Protein AF-A0A2V9TAU7-F1 (afdb_monomer)

Secondary structure (DSSP, 8-state):
-GGGGGGSS--HHHHHHHHHHHHHHHHHHH-TTSHHHHHHHHHHHHHHHHHT-HHHHHHHHHHHH--

pLDDT: mean 80.32, std 13.64, range [48.94, 91.75]

Structure (mmCIF, N/CA/C/O backbone):
data_AF-A0A2V9TAU7-F1
#
_entry.id   AF-A0A2V9TAU7-F1
#
loop_
_atom_site.group_PDB
_atom_site.id
_atom_site.type_symbol
_atom_site.label_atom_id
_atom_site.label_alt_id
_atom_site.label_comp_id
_atom_site.label_asym_id
_atom_site.label_entity_id
_atom_site.label_seq_id
_atom_site.pdbx_PDB_ins_code
_atom_site.Cartn_x
_atom_site.Cartn_y
_atom_site.Cartn_z
_atom_site.occupancy
_atom_site.B_iso_or_equiv
_atom_site.auth_seq_id
_atom_site.auth_comp_id
_atom_site.auth_asym_id
_atom_site.auth_atom_id
_atom_site.pdbx_PDB_model_num
ATOM 1 N N . ALA A 1 1 ? -5.814 -16.816 -7.507 1.00 48.97 1 ALA A N 1
ATOM 2 C CA . ALA A 1 1 ? -5.617 -15.404 -7.129 1.00 48.97 1 ALA A CA 1
ATOM 3 C C . ALA A 1 1 ? -5.877 -15.261 -5.629 1.00 48.97 1 ALA A C 1
ATOM 5 O O . ALA A 1 1 ? -7.022 -15.166 -5.224 1.00 48.97 1 ALA A O 1
ATOM 6 N N . LEU A 1 2 ? -4.836 -15.352 -4.792 1.00 51.62 2 LEU A N 1
ATOM 7 C CA . LEU A 1 2 ? -4.968 -15.345 -3.320 1.00 51.62 2 LEU A CA 1
ATOM 8 C C . LEU A 1 2 ? -5.007 -13.929 -2.716 1.00 51.62 2 LEU A C 1
ATOM 10 O O . LEU A 1 2 ? -5.463 -13.748 -1.595 1.00 51.62 2 LEU A O 1
ATOM 14 N N . GLY A 1 3 ? -4.598 -12.910 -3.476 1.00 49.31 3 GLY A N 1
ATOM 15 C CA . GLY A 1 3 ? -4.548 -11.527 -2.996 1.00 49.31 3 GLY A CA 1
ATOM 16 C C . GLY A 1 3 ? -5.887 -10.779 -2.980 1.00 49.31 3 GLY A C 1
ATOM 17 O O . GLY A 1 3 ? -5.895 -9.613 -2.614 1.00 49.31 3 GLY A O 1
ATOM 18 N N . GLU A 1 4 ? -6.992 -11.383 -3.426 1.00 55.09 4 GLU A N 1
ATOM 19 C CA . GLU A 1 4 ? -8.334 -10.761 -3.411 1.00 55.09 4 GLU A CA 1
ATOM 20 C C . GLU A 1 4 ? -9.208 -11.243 -2.242 1.00 55.09 4 GLU A C 1
ATOM 22 O O . GLU A 1 4 ? -10.203 -10.605 -1.925 1.00 55.09 4 GLU A O 1
ATOM 27 N N . CYS A 1 5 ? -8.823 -12.318 -1.544 1.00 48.94 5 CYS A N 1
ATOM 28 C CA . CYS A 1 5 ? -9.648 -12.899 -0.479 1.00 48.94 5 CYS A CA 1
ATOM 29 C C . CYS A 1 5 ? -9.402 -12.280 0.916 1.00 48.94 5 CYS A C 1
ATOM 31 O O . CYS A 1 5 ? -10.158 -12.536 1.847 1.00 48.94 5 CYS A O 1
ATOM 33 N N . LEU A 1 6 ? -8.374 -11.436 1.074 1.00 52.22 6 LEU A N 1
ATOM 34 C CA . LEU A 1 6 ? -7.985 -10.842 2.365 1.00 52.22 6 LEU A CA 1
ATOM 35 C C . LEU A 1 6 ? -8.767 -9.573 2.750 1.00 52.22 6 LEU A C 1
ATOM 37 O O . LEU A 1 6 ? -8.641 -9.098 3.877 1.00 52.22 6 LEU A O 1
ATOM 41 N N . THR A 1 7 ? -9.604 -9.026 1.867 1.00 51.19 7 THR A N 1
ATOM 42 C CA . THR A 1 7 ? -10.416 -7.836 2.181 1.00 51.19 7 THR A CA 1
ATOM 43 C C . THR A 1 7 ? -11.683 -8.149 2.981 1.00 51.19 7 THR A C 1
ATOM 45 O O . THR A 1 7 ? -12.277 -7.228 3.533 1.00 51.19 7 THR A O 1
ATOM 48 N N . ILE A 1 8 ? -12.090 -9.420 3.097 1.00 53.59 8 ILE A N 1
ATOM 49 C CA . ILE A 1 8 ? -13.334 -9.806 3.792 1.00 53.59 8 ILE A CA 1
ATOM 50 C C . ILE A 1 8 ? -13.109 -10.044 5.301 1.00 53.59 8 ILE A C 1
ATOM 52 O O . ILE A 1 8 ? -14.025 -9.836 6.091 1.00 53.59 8 ILE A O 1
ATOM 56 N N . GLU A 1 9 ? -11.889 -10.370 5.746 1.00 56.47 9 GLU A N 1
ATOM 57 C CA . GLU A 1 9 ? -11.623 -10.697 7.164 1.00 56.47 9 GLU A CA 1
ATOM 58 C C . GLU A 1 9 ? -11.152 -9.517 8.040 1.00 56.47 9 GLU A C 1
ATOM 60 O O . GLU A 1 9 ? -10.851 -9.722 9.212 1.00 56.47 9 GLU A O 1
ATOM 65 N N . LYS A 1 10 ? -11.045 -8.279 7.525 1.00 60.59 10 LYS A N 1
ATOM 66 C CA . LYS A 1 10 ? -10.429 -7.132 8.248 1.00 60.59 10 LYS A CA 1
ATOM 67 C C . LYS A 1 10 ? -9.007 -7.398 8.786 1.00 60.59 10 LYS A C 1
ATOM 69 O O . LYS A 1 10 ? -8.495 -6.610 9.580 1.00 60.59 10 LYS A O 1
ATOM 74 N N . ARG A 1 11 ? -8.329 -8.452 8.321 1.00 71.50 11 ARG A N 1
ATOM 75 C CA . ARG A 1 11 ? -6.939 -8.801 8.674 1.00 71.50 11 ARG A CA 1
ATOM 76 C C . ARG A 1 11 ? -5.943 -7.979 7.865 1.00 71.50 11 ARG A C 1
ATOM 78 O O . ARG A 1 11 ? -5.000 -8.495 7.267 1.00 71.50 11 ARG A O 1
ATOM 85 N N . TYR A 1 12 ? -6.171 -6.674 7.811 1.00 78.75 12 TYR A N 1
ATOM 86 C CA . TYR A 1 12 ? -5.340 -5.754 7.044 1.00 78.75 12 TYR A CA 1
ATOM 87 C C . TYR A 1 12 ? -3.889 -5.746 7.540 1.00 78.75 12 TYR A C 1
ATOM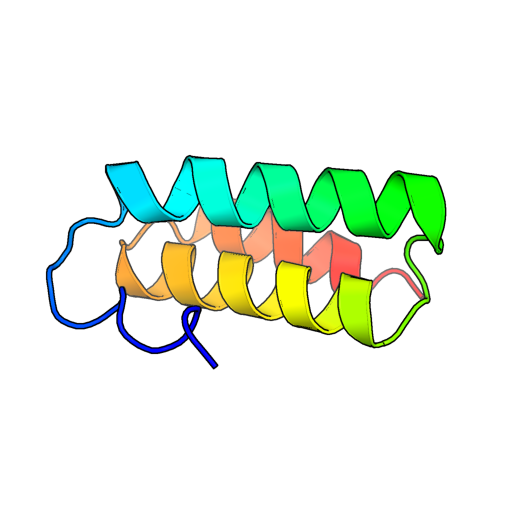 89 O O . TYR A 1 12 ? -2.958 -5.640 6.753 1.00 78.75 12 TYR A O 1
ATOM 97 N N . ASN A 1 13 ? -3.714 -5.952 8.841 1.00 79.88 13 ASN A N 1
ATOM 98 C CA . ASN A 1 13 ? -2.454 -6.149 9.548 1.00 79.88 13 ASN A CA 1
ATOM 99 C C . ASN A 1 13 ? -1.663 -7.383 9.095 1.00 79.88 13 ASN A C 1
ATOM 101 O O . ASN A 1 13 ? -0.441 -7.367 9.177 1.00 79.88 13 ASN A O 1
ATOM 105 N N . GLU A 1 14 ? -2.323 -8.422 8.591 1.00 80.94 14 GLU A N 1
ATOM 106 C CA . GLU A 1 14 ? -1.644 -9.611 8.061 1.00 80.94 14 GLU A CA 1
ATOM 107 C C . GLU A 1 14 ? -1.483 -9.537 6.540 1.00 80.94 14 GLU A C 1
ATOM 109 O O . GLU A 1 14 ? -0.495 -10.014 5.990 1.00 80.94 14 GLU A O 1
ATOM 114 N N . ALA A 1 15 ? -2.411 -8.869 5.854 1.00 84.19 15 ALA A N 1
ATOM 115 C CA . ALA A 1 15 ? -2.332 -8.631 4.417 1.00 84.19 15 ALA A CA 1
ATOM 116 C C . ALA A 1 15 ? -1.258 -7.597 4.028 1.00 84.19 15 ALA A C 1
ATOM 118 O O . ALA A 1 15 ? -0.638 -7.730 2.974 1.00 84.19 15 ALA A O 1
ATOM 119 N N . GLU A 1 16 ? -1.034 -6.572 4.856 1.00 85.88 16 GLU A N 1
ATOM 120 C CA . GLU A 1 16 ? -0.051 -5.504 4.625 1.00 85.88 16 GLU A CA 1
ATOM 121 C C . GLU A 1 16 ? 1.373 -6.032 4.397 1.00 85.88 16 GLU A C 1
ATOM 123 O O . GLU A 1 16 ? 1.927 -5.737 3.335 1.00 85.88 16 GLU A O 1
ATOM 128 N N . PRO A 1 17 ? 1.972 -6.833 5.302 1.00 89.19 17 PRO A N 1
ATOM 129 C CA . PRO A 1 17 ? 3.323 -7.347 5.089 1.00 89.19 17 PRO A CA 1
ATOM 130 C C . PRO A 1 17 ? 3.419 -8.244 3.848 1.00 89.19 17 PRO A C 1
ATOM 132 O O . PRO A 1 17 ? 4.377 -8.116 3.092 1.00 89.19 17 PRO A O 1
ATOM 135 N N . LEU A 1 18 ? 2.406 -9.075 3.574 1.00 89.25 18 LEU A N 1
ATOM 136 C CA . LEU A 1 18 ? 2.383 -9.958 2.398 1.00 89.25 18 LEU A CA 1
ATOM 137 C C . LEU A 1 18 ? 2.348 -9.170 1.079 1.00 89.25 18 LEU A C 1
ATOM 139 O O . LEU A 1 18 ? 3.042 -9.504 0.116 1.00 89.25 18 LEU A O 1
ATOM 143 N N . LEU A 1 19 ? 1.533 -8.113 1.018 1.00 88.06 19 LEU A N 1
ATOM 144 C CA . LEU A 1 19 ? 1.437 -7.262 -0.166 1.00 88.06 19 LEU A CA 1
ATOM 145 C C . LEU A 1 19 ? 2.678 -6.376 -0.340 1.00 88.06 19 LEU A C 1
ATOM 147 O O . LEU A 1 19 ? 3.106 -6.166 -1.475 1.00 88.06 19 LEU A O 1
ATOM 151 N N . LEU A 1 20 ? 3.278 -5.898 0.755 1.00 90.25 20 LEU A N 1
ATOM 152 C CA . LEU A 1 20 ? 4.533 -5.141 0.724 1.00 90.25 20 LEU A CA 1
ATOM 153 C C . LEU A 1 20 ? 5.701 -5.996 0.236 1.00 90.25 20 LEU A C 1
ATOM 155 O O . LEU A 1 20 ? 6.424 -5.573 -0.663 1.00 90.25 20 LEU A O 1
ATOM 159 N N . GLU A 1 21 ? 5.859 -7.206 0.772 1.00 91.12 21 GLU A N 1
ATOM 160 C CA . GLU A 1 21 ? 6.908 -8.136 0.349 1.00 91.12 21 GLU A CA 1
ATOM 161 C C . GLU A 1 21 ? 6.769 -8.492 -1.135 1.00 91.12 21 GLU A C 1
ATOM 163 O O . GLU A 1 21 ? 7.750 -8.472 -1.885 1.00 91.12 21 GLU A O 1
ATOM 168 N N . SER A 1 22 ? 5.537 -8.753 -1.587 1.00 89.19 22 SER A N 1
ATOM 169 C CA . SER A 1 22 ? 5.258 -9.023 -2.996 1.00 89.19 22 SER A CA 1
ATOM 170 C C . SER A 1 22 ? 5.599 -7.822 -3.880 1.00 89.19 22 SER A C 1
ATOM 172 O O . SER A 1 22 ? 6.247 -7.990 -4.913 1.00 89.19 22 SER A O 1
ATOM 174 N N . TYR A 1 23 ? 5.218 -6.608 -3.472 1.00 90.12 23 TYR A N 1
ATOM 175 C CA . TYR A 1 23 ? 5.531 -5.389 -4.212 1.00 90.12 23 TYR A CA 1
ATOM 176 C C . TYR A 1 23 ? 7.041 -5.140 -4.311 1.00 90.12 23 TYR A C 1
ATOM 178 O O . TYR A 1 23 ? 7.537 -4.923 -5.414 1.00 90.12 23 TYR A O 1
ATOM 186 N N . GLU A 1 24 ? 7.781 -5.221 -3.203 1.00 90.38 24 G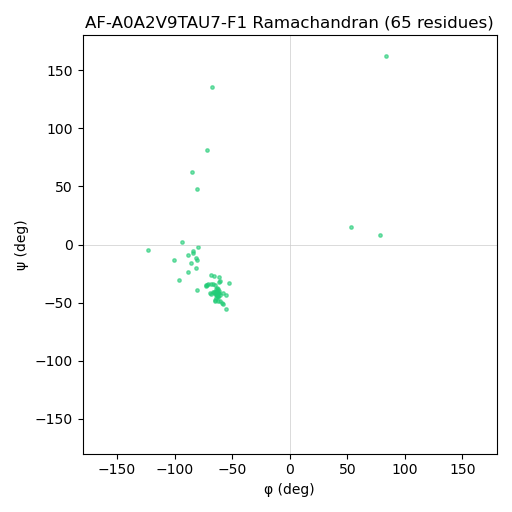LU A N 1
ATOM 187 C CA . GLU A 1 24 ? 9.234 -5.001 -3.204 1.00 90.38 24 GLU A CA 1
ATOM 188 C C . GLU A 1 24 ? 9.973 -6.081 -4.002 1.00 90.38 24 GLU A C 1
ATOM 190 O O . GLU A 1 24 ? 10.852 -5.763 -4.805 1.00 90.38 24 GLU A O 1
ATOM 195 N N . SER A 1 25 ? 9.561 -7.347 -3.884 1.00 91.75 25 SER A N 1
ATOM 196 C CA . SER A 1 25 ? 10.129 -8.442 -4.680 1.00 91.75 25 SER A CA 1
ATOM 197 C C . SER A 1 25 ? 9.895 -8.235 -6.178 1.00 91.75 25 SER A C 1
ATOM 199 O O . SER A 1 25 ? 10.815 -8.383 -6.984 1.00 91.75 25 SER A O 1
ATOM 201 N N . LEU A 1 26 ? 8.677 -7.846 -6.575 1.00 89.75 26 LEU A N 1
ATOM 202 C CA . LEU A 1 26 ? 8.342 -7.564 -7.973 1.00 89.75 26 LEU A CA 1
ATOM 203 C C . LEU A 1 26 ? 9.077 -6.325 -8.492 1.00 89.75 26 LEU A C 1
ATOM 205 O O . LEU A 1 26 ? 9.602 -6.344 -9.603 1.00 89.75 26 LEU A O 1
ATOM 209 N N . LYS A 1 27 ? 9.183 -5.273 -7.680 1.00 88.12 27 LYS A N 1
ATOM 210 C CA . LYS A 1 27 ? 9.912 -4.050 -8.018 1.00 88.12 27 LYS A CA 1
ATOM 211 C C . LYS A 1 27 ? 11.408 -4.308 -8.191 1.00 88.12 27 LYS A C 1
ATOM 213 O O . LYS A 1 27 ? 11.985 -3.802 -9.149 1.00 88.12 27 LYS A O 1
ATOM 218 N N . SER A 1 28 ? 12.019 -5.102 -7.313 1.00 90.50 28 SER A N 1
ATOM 219 C CA . SER A 1 28 ? 13.438 -5.464 -7.393 1.00 90.50 28 SER A CA 1
ATOM 220 C C . SER A 1 28 ? 13.730 -6.390 -8.578 1.00 90.50 28 SER A C 1
ATOM 222 O O . SER A 1 28 ? 14.701 -6.180 -9.299 1.00 90.50 28 SER A O 1
ATOM 224 N N . SER A 1 29 ? 12.864 -7.377 -8.829 1.00 90.62 29 SER A N 1
ATOM 225 C CA . SER A 1 29 ? 13.076 -8.375 -9.885 1.00 90.62 29 SER A CA 1
ATOM 226 C C . SER A 1 29 ? 12.698 -7.883 -11.286 1.00 90.62 29 SER A C 1
ATOM 228 O O . SER A 1 29 ? 13.370 -8.223 -12.256 1.00 90.62 29 SER A O 1
ATOM 230 N N . GLN A 1 30 ? 11.607 -7.127 -11.413 1.00 87.81 30 GLN A N 1
ATOM 231 C CA . GLN A 1 30 ? 10.982 -6.799 -12.701 1.00 87.81 30 GLN A CA 1
ATOM 232 C C . GLN A 1 30 ? 10.864 -5.289 -12.956 1.00 87.81 30 GLN A C 1
ATOM 234 O O . GLN A 1 30 ? 10.447 -4.882 -14.041 1.00 87.81 30 GLN A O 1
ATOM 239 N N . GLY A 1 31 ? 11.233 -4.454 -11.983 1.00 86.00 31 GLY A N 1
ATOM 240 C CA . GLY A 1 31 ? 11.137 -3.001 -12.068 1.00 86.00 31 GLY A CA 1
ATOM 241 C C . GLY A 1 31 ? 9.752 -2.453 -11.710 1.00 86.00 31 GLY A C 1
ATOM 242 O O . GLY A 1 31 ? 8.737 -3.154 -11.718 1.00 86.00 31 GLY A O 1
ATOM 243 N N . ALA A 1 32 ? 9.708 -1.152 -11.410 1.00 83.25 32 ALA A N 1
ATOM 244 C CA . ALA A 1 32 ? 8.484 -0.440 -11.026 1.00 83.25 32 ALA A CA 1
ATOM 245 C C . ALA A 1 32 ? 7.437 -0.363 -12.156 1.00 83.25 32 ALA A C 1
ATOM 247 O O . ALA A 1 32 ? 6.238 -0.325 -11.890 1.00 83.25 32 ALA A O 1
ATOM 248 N N . ASN A 1 33 ? 7.885 -0.397 -13.414 1.00 82.94 33 ASN A N 1
ATOM 249 C CA . ASN A 1 33 ? 7.025 -0.268 -14.594 1.00 82.94 33 ASN A CA 1
ATOM 250 C C . ASN A 1 33 ? 6.377 -1.585 -15.035 1.00 82.94 33 ASN A C 1
ATOM 252 O O . ASN A 1 33 ? 5.563 -1.590 -15.958 1.00 82.94 33 ASN A O 1
ATOM 256 N N . ASN A 1 34 ? 6.726 -2.712 -14.408 1.00 86.12 34 ASN A N 1
ATOM 257 C CA . ASN A 1 34 ? 6.123 -3.984 -14.768 1.00 86.12 34 ASN A CA 1
ATOM 258 C C . ASN A 1 34 ? 4.630 -3.998 -14.377 1.00 86.12 3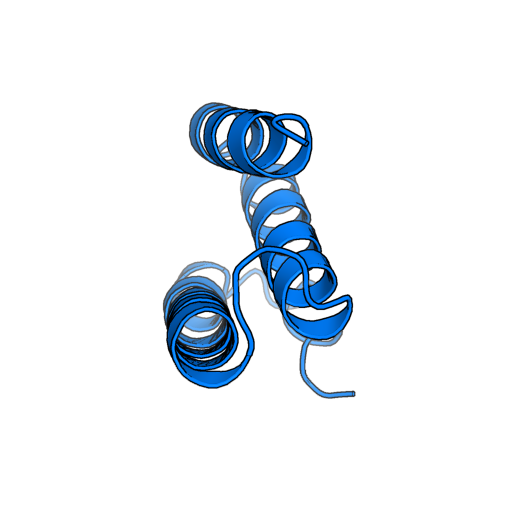4 ASN A C 1
ATOM 260 O O . ASN A 1 34 ? 4.298 -3.632 -13.244 1.00 86.12 34 ASN A O 1
ATOM 264 N N . PRO A 1 35 ? 3.726 -4.484 -15.250 1.00 87.19 35 PRO A N 1
ATOM 265 C CA . PRO A 1 35 ? 2.302 -4.598 -14.937 1.00 87.19 35 PRO A CA 1
ATOM 266 C C . PRO A 1 35 ? 2.012 -5.360 -13.635 1.00 87.19 35 PRO A C 1
ATOM 268 O O . PRO A 1 35 ? 1.076 -5.021 -12.915 1.00 87.19 35 PRO A O 1
ATOM 271 N N . ARG A 1 36 ? 2.831 -6.364 -13.291 1.00 87.25 36 ARG A N 1
ATOM 272 C CA . ARG A 1 36 ? 2.705 -7.118 -12.034 1.00 87.25 36 ARG A CA 1
ATOM 273 C C . ARG A 1 36 ? 3.044 -6.258 -10.821 1.00 87.25 36 ARG A C 1
ATOM 275 O O . ARG A 1 36 ? 2.318 -6.309 -9.831 1.00 87.25 36 ARG A O 1
ATOM 282 N N . THR A 1 37 ? 4.098 -5.450 -10.910 1.00 89.75 37 THR A N 1
ATOM 283 C CA . THR A 1 37 ? 4.489 -4.507 -9.855 1.00 89.75 37 THR A CA 1
ATOM 284 C C . THR A 1 37 ? 3.406 -3.450 -9.642 1.00 89.75 37 THR A C 1
ATOM 286 O O . THR A 1 37 ? 3.016 -3.189 -8.505 1.00 89.75 37 THR A O 1
ATOM 289 N N . GLN A 1 38 ? 2.842 -2.905 -10.726 1.00 88.88 38 GLN A N 1
ATOM 290 C CA . GLN A 1 38 ? 1.731 -1.950 -10.642 1.00 88.88 38 GLN A CA 1
ATOM 291 C C . GLN A 1 38 ? 0.466 -2.574 -10.045 1.00 88.88 38 GLN A C 1
ATOM 293 O O . GLN A 1 38 ? -0.202 -1.943 -9.229 1.00 88.88 38 GLN A O 1
ATOM 298 N N . LEU A 1 39 ? 0.161 -3.832 -10.378 1.00 89.19 39 LEU A N 1
ATOM 299 C CA . LEU A 1 39 ? -0.976 -4.543 -9.795 1.00 89.19 39 LEU A CA 1
ATOM 300 C C . LEU A 1 39 ? -0.796 -4.778 -8.286 1.00 89.19 39 LEU A C 1
ATOM 302 O O . LEU A 1 39 ? -1.751 -4.620 -7.528 1.00 89.19 39 LEU A O 1
ATOM 306 N N . ALA A 1 40 ? 0.412 -5.131 -7.834 1.00 88.56 40 ALA A N 1
ATOM 307 C CA . ALA A 1 40 ? 0.718 -5.266 -6.407 1.00 88.56 40 ALA A CA 1
ATOM 308 C C . ALA A 1 40 ? 0.582 -3.924 -5.666 1.00 88.56 40 ALA A C 1
ATOM 310 O O . ALA A 1 40 ? -0.028 -3.862 -4.598 1.00 88.56 40 ALA A O 1
ATOM 311 N N . LEU A 1 41 ? 1.055 -2.835 -6.278 1.00 89.19 41 LEU A N 1
ATOM 312 C CA . LEU A 1 41 ? 0.889 -1.479 -5.758 1.00 89.19 41 LEU A CA 1
ATOM 313 C C . LEU A 1 41 ? -0.591 -1.070 -5.666 1.00 89.19 41 LEU A C 1
ATOM 315 O O . LEU A 1 41 ? -1.020 -0.510 -4.660 1.00 89.19 41 LEU A O 1
ATOM 319 N N . GLN A 1 42 ? -1.397 -1.398 -6.678 1.00 89.81 42 GLN A N 1
ATOM 320 C CA . GLN A 1 42 ? -2.837 -1.135 -6.673 1.00 89.81 42 GLN A CA 1
ATOM 321 C C . GLN A 1 42 ? -3.555 -1.903 -5.555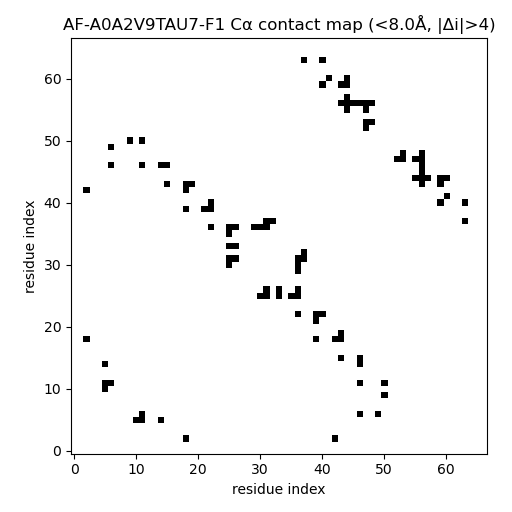 1.00 89.81 42 GLN A C 1
ATOM 323 O O . GLN A 1 42 ? -4.401 -1.335 -4.868 1.00 89.81 42 GLN A O 1
ATOM 328 N N . ARG A 1 43 ? -3.165 -3.161 -5.311 1.00 88.88 43 ARG A N 1
ATOM 329 C CA . ARG A 1 43 ? -3.680 -3.963 -4.189 1.00 88.88 43 ARG A CA 1
ATOM 330 C C . ARG A 1 43 ? -3.349 -3.329 -2.833 1.00 88.88 43 ARG A C 1
ATOM 332 O O . ARG A 1 43 ? -4.219 -3.311 -1.967 1.00 88.88 43 ARG A O 1
ATOM 339 N N . LEU A 1 44 ? -2.149 -2.763 -2.658 1.00 89.81 44 LEU A N 1
ATOM 340 C CA . LEU A 1 44 ? -1.785 -2.006 -1.449 1.00 89.81 44 LEU A CA 1
ATOM 341 C C . LEU A 1 44 ? -2.648 -0.752 -1.271 1.00 89.81 44 LEU A C 1
ATOM 343 O O . LEU A 1 44 ? -3.136 -0.498 -0.173 1.00 89.81 44 LEU A O 1
ATOM 347 N N . ILE A 1 45 ? -2.872 0.015 -2.341 1.00 90.25 45 ILE A N 1
ATOM 348 C CA . ILE A 1 45 ? -3.725 1.213 -2.301 1.00 90.25 45 ILE A CA 1
ATOM 349 C C . ILE A 1 45 ? -5.136 0.838 -1.833 1.00 90.25 45 ILE A C 1
ATOM 351 O O . ILE A 1 45 ? -5.626 1.418 -0.867 1.00 90.25 45 ILE A O 1
ATOM 355 N N . THR A 1 46 ? -5.751 -0.173 -2.452 1.00 89.00 46 THR A N 1
ATOM 356 C CA . THR A 1 46 ? -7.091 -0.645 -2.078 1.00 89.00 46 THR A CA 1
ATOM 357 C C . THR A 1 46 ? -7.135 -1.199 -0.653 1.00 89.00 46 THR A C 1
ATOM 359 O O . THR A 1 46 ? -8.105 -0.961 0.065 1.00 89.00 46 THR A O 1
ATOM 362 N N . LEU A 1 47 ? -6.082 -1.891 -0.199 1.00 88.56 47 LEU A N 1
ATOM 363 C CA . LEU A 1 47 ? -5.975 -2.343 1.190 1.00 88.56 47 LEU A CA 1
ATOM 364 C C . LEU A 1 47 ? -6.037 -1.156 2.159 1.00 88.56 47 LEU A C 1
ATOM 366 O O . LEU A 1 47 ? -6.819 -1.172 3.106 1.00 88.56 47 LEU A O 1
ATOM 370 N N . TYR A 1 48 ? -5.229 -0.122 1.921 1.00 89.31 48 TYR A N 1
ATOM 371 C CA . TYR A 1 48 ? -5.173 1.049 2.790 1.00 89.31 48 TYR A CA 1
ATOM 372 C C . TYR A 1 48 ? -6.447 1.896 2.739 1.00 89.31 48 TYR A C 1
ATOM 374 O O . TYR A 1 48 ? -6.847 2.421 3.777 1.00 89.31 48 TYR A O 1
ATOM 382 N N . GLU A 1 49 ? -7.112 1.992 1.583 1.00 89.06 49 GLU A N 1
ATOM 383 C CA . GLU A 1 49 ? -8.440 2.610 1.466 1.00 89.06 49 GLU A CA 1
ATOM 384 C C . GLU A 1 49 ? -9.470 1.866 2.327 1.00 89.06 49 GLU A C 1
ATOM 386 O O . GLU A 1 49 ? -10.143 2.486 3.149 1.00 89.06 49 GLU A O 1
ATOM 391 N N . ASN A 1 50 ? -9.519 0.534 2.231 1.00 86.44 50 ASN A N 1
ATOM 392 C CA . ASN A 1 50 ? -10.437 -0.302 3.015 1.00 86.44 50 ASN A CA 1
ATOM 393 C C . ASN A 1 50 ? -10.105 -0.328 4.518 1.00 86.44 50 ASN A C 1
ATOM 395 O O . ASN A 1 50 ? -10.988 -0.535 5.353 1.00 86.44 50 ASN A O 1
ATOM 399 N N . TRP A 1 51 ? -8.840 -0.098 4.877 1.00 86.44 51 TRP A N 1
ATOM 400 C CA . TRP A 1 51 ? -8.393 0.053 6.264 1.00 86.44 51 TRP A CA 1
ATOM 401 C C . TRP A 1 51 ? -8.644 1.470 6.820 1.00 86.44 51 TRP A C 1
ATOM 403 O O . TRP A 1 51 ? -8.515 1.696 8.020 1.00 86.44 51 TRP A O 1
ATOM 413 N N . GLY A 1 52 ? -8.991 2.446 5.976 1.00 87.06 52 GLY A N 1
ATOM 414 C CA . GLY A 1 52 ? -9.150 3.850 6.374 1.00 87.06 52 GLY A CA 1
ATOM 415 C C . GLY A 1 52 ? -7.831 4.620 6.527 1.00 87.06 52 GLY A C 1
ATOM 416 O O . GLY A 1 52 ? -7.833 5.772 6.954 1.00 87.06 52 GLY A O 1
ATOM 417 N N . LYS A 1 53 ? -6.693 4.030 6.138 1.00 88.69 53 LYS A N 1
ATOM 418 C CA . LYS A 1 53 ? -5.369 4.680 6.115 1.00 88.69 53 LYS A CA 1
ATOM 419 C C . LYS A 1 53 ? -5.175 5.457 4.804 1.00 88.69 53 LYS A C 1
ATOM 421 O O . LYS A 1 53 ? -4.280 5.158 4.011 1.00 88.69 53 LYS A O 1
ATOM 426 N N . LEU A 1 54 ? -6.016 6.463 4.568 1.00 86.81 54 LEU A N 1
ATOM 427 C CA . LEU A 1 54 ? -6.042 7.219 3.307 1.00 86.81 54 LEU A CA 1
ATOM 428 C C . LEU A 1 54 ? -4.716 7.928 2.986 1.00 86.81 54 LEU A C 1
ATOM 430 O O . LEU A 1 54 ? -4.349 8.015 1.815 1.00 86.81 54 LEU A O 1
ATOM 434 N N . ASP A 1 55 ? -3.964 8.363 3.999 1.00 87.88 55 ASP A N 1
ATOM 435 C CA . ASP A 1 55 ? -2.648 8.990 3.806 1.00 87.88 55 ASP A CA 1
ATOM 436 C C . ASP A 1 55 ? -1.641 8.022 3.174 1.00 87.88 55 ASP A C 1
ATOM 438 O O . ASP A 1 55 ? -0.922 8.373 2.237 1.00 87.88 55 ASP A O 1
ATOM 442 N N . ARG A 1 56 ? -1.642 6.761 3.632 1.00 85.69 56 ARG A N 1
ATOM 443 C CA . ARG A 1 56 ? -0.815 5.693 3.050 1.00 85.69 56 ARG A CA 1
ATOM 444 C C . ARG A 1 56 ? -1.258 5.403 1.623 1.00 85.69 56 ARG A C 1
ATOM 446 O O . ARG A 1 56 ? -0.423 5.395 0.724 1.00 85.69 56 ARG A O 1
ATO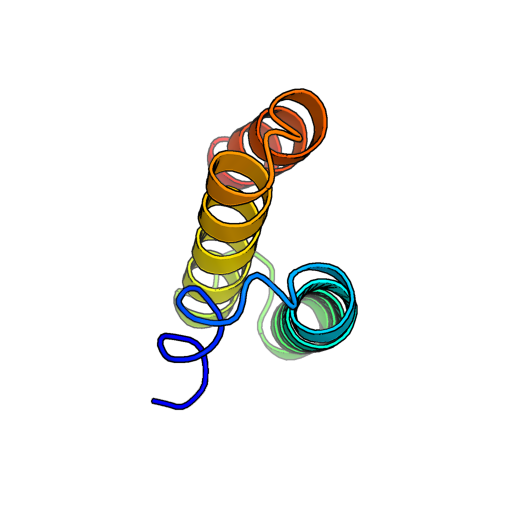M 453 N N . ALA A 1 57 ? -2.561 5.229 1.398 1.00 88.50 57 ALA A N 1
ATOM 454 C CA . ALA A 1 57 ? -3.105 4.995 0.062 1.00 88.50 57 ALA A CA 1
ATOM 455 C C . ALA A 1 57 ? -2.707 6.107 -0.924 1.00 88.50 57 ALA A C 1
ATOM 457 O O . ALA A 1 57 ? -2.288 5.813 -2.044 1.00 88.50 57 ALA A O 1
ATOM 458 N N . ARG A 1 58 ? -2.777 7.377 -0.502 1.00 87.38 58 ARG A N 1
ATOM 459 C CA 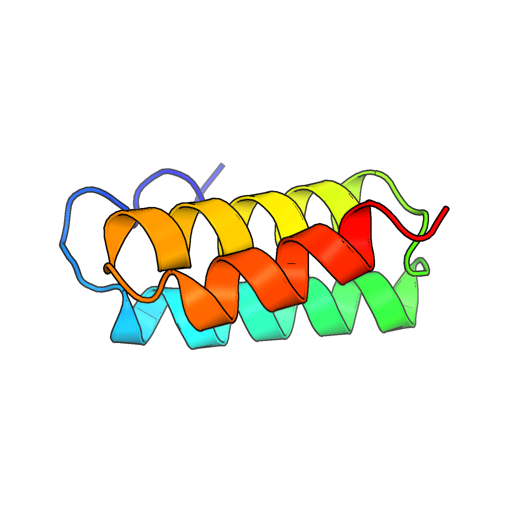. ARG A 1 58 ? -2.390 8.535 -1.317 1.00 87.38 58 ARG A CA 1
ATOM 460 C C . ARG A 1 58 ? -0.903 8.519 -1.663 1.00 87.38 58 ARG A C 1
ATOM 462 O O . ARG A 1 58 ? -0.573 8.662 -2.836 1.00 87.38 58 ARG A O 1
ATOM 469 N N . ALA A 1 59 ? -0.031 8.254 -0.689 1.00 87.50 59 ALA A N 1
ATOM 470 C CA . ALA A 1 59 ? 1.408 8.146 -0.929 1.00 87.50 59 ALA A CA 1
ATOM 471 C C . ALA A 1 59 ? 1.741 7.063 -1.974 1.00 87.50 59 ALA A C 1
ATOM 473 O O . ALA A 1 59 ? 2.557 7.282 -2.872 1.00 87.50 59 ALA A O 1
ATOM 474 N N . TYR A 1 60 ? 1.078 5.903 -1.916 1.00 85.06 60 TYR A N 1
ATOM 475 C CA . TYR A 1 60 ? 1.258 4.852 -2.923 1.00 85.06 60 TYR A CA 1
ATOM 476 C C . TYR A 1 60 ? 0.640 5.216 -4.283 1.00 85.06 60 TYR A C 1
ATOM 478 O O . TYR A 1 60 ? 1.220 4.890 -5.319 1.00 85.06 60 TYR A O 1
ATOM 486 N N . ARG A 1 61 ? -0.482 5.949 -4.309 1.00 83.19 61 ARG A N 1
ATOM 487 C CA . ARG A 1 61 ? -1.091 6.470 -5.547 1.00 83.19 61 ARG A CA 1
ATOM 488 C C . ARG A 1 61 ? -0.161 7.426 -6.288 1.00 83.19 61 ARG A C 1
ATOM 490 O O . ARG A 1 61 ? -0.045 7.328 -7.505 1.00 83.19 61 ARG A O 1
ATOM 497 N N . GLU A 1 62 ? 0.524 8.307 -5.564 1.00 81.75 62 GLU A N 1
ATOM 498 C CA . GLU A 1 62 ? 1.503 9.231 -6.149 1.00 81.75 62 GLU A CA 1
ATOM 499 C C . GLU A 1 62 ? 2.706 8.496 -6.752 1.00 81.75 62 GLU A C 1
ATOM 501 O O . GLU A 1 62 ? 3.224 8.898 -7.793 1.00 81.75 62 GLU A O 1
ATOM 506 N N . ASN A 1 63 ? 3.128 7.386 -6.138 1.00 74.81 63 ASN A N 1
ATOM 507 C CA . ASN A 1 63 ? 4.164 6.521 -6.706 1.00 74.81 63 ASN A CA 1
ATOM 508 C C . ASN A 1 63 ? 3.696 5.823 -7.992 1.00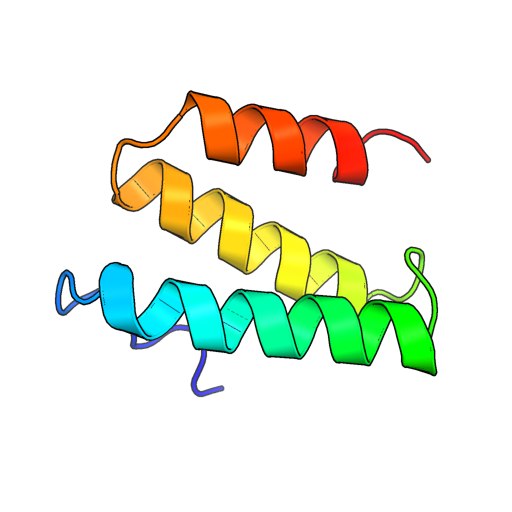 74.81 63 ASN A C 1
ATOM 510 O O . ASN A 1 63 ? 4.500 5.640 -8.898 1.00 74.81 63 ASN A O 1
ATOM 514 N N . LEU A 1 64 ? 2.411 5.468 -8.098 1.00 71.31 64 LEU A N 1
ATOM 515 C CA . LEU A 1 64 ? 1.834 4.882 -9.313 1.00 71.31 64 LEU A CA 1
ATOM 516 C C . LEU A 1 64 ? 1.666 5.921 -10.440 1.00 71.31 64 LEU A C 1
ATOM 518 O O . LEU A 1 64 ? 1.797 5.581 -11.615 1.00 71.31 64 LEU A O 1
ATOM 522 N N . SER A 1 65 ? 1.351 7.177 -10.101 1.00 63.97 65 SER A N 1
ATOM 523 C CA . SER A 1 65 ? 1.116 8.244 -11.085 1.00 63.97 65 SER A CA 1
ATOM 524 C C . SER A 1 65 ? 2.393 8.889 -11.620 1.00 63.97 65 SER A C 1
ATOM 526 O O . SER A 1 65 ? 2.345 9.513 -12.680 1.00 63.97 65 SER A O 1
ATOM 528 N N . LYS A 1 66 ? 3.521 8.764 -10.908 1.00 59.12 66 LYS A N 1
ATOM 529 C CA . LYS A 1 66 ? 4.846 9.140 -11.418 1.00 59.12 66 LYS A CA 1
ATOM 530 C C . LYS A 1 66 ? 5.281 8.116 -12.474 1.00 59.12 66 LYS A C 1
ATOM 532 O O . LYS A 1 66 ? 5.986 7.159 -12.171 1.00 59.12 66 LYS A O 1
ATOM 537 N N . ARG A 1 67 ? 4.766 8.302 -13.690 1.00 51.59 67 ARG A N 1
ATOM 538 C CA . ARG A 1 67 ? 5.236 7.662 -14.922 1.00 51.59 67 ARG A CA 1
ATOM 539 C C . ARG A 1 67 ? 6.482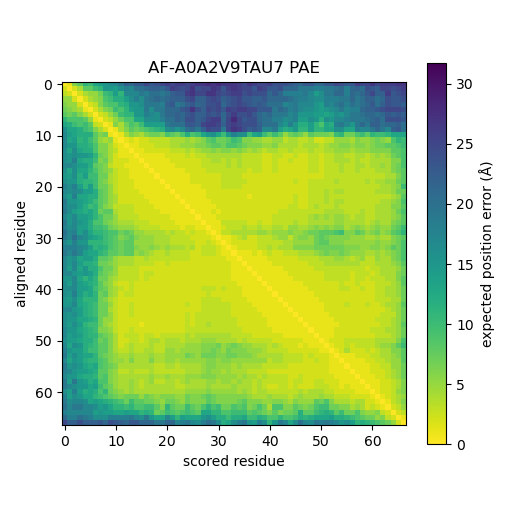 8.357 -15.447 1.00 51.59 67 ARG A C 1
ATOM 541 O O . ARG A 1 67 ? 6.545 9.599 -15.307 1.00 51.59 67 ARG A O 1
#

Solvent-accessible surface area (backbone atoms only — not comparable to full-atom values): 3837 Å² total; per-residue (Å²): 129,77,87,73,66,53,76,79,72,75,45,52,83,63,47,47,60,57,41,50,52,50,25,53,52,33,30,73,75,62,32,70,85,29,71,67,21,46,51,33,50,51,52,48,28,53,48,24,51,77,67,65,41,49,70,60,19,49,57,52,48,54,60,69,68,65,120

Nearest PDB structures (foldseek):
  6ejn-assembly1_B  TM=9.014E-01  e=6.545E-02  Mus musculus
  6ejn-assembly1_A  TM=8.914E-01  e=1.144E-01  Mus musculus
  7ai4-assembly1_A  TM=8.889E-01  e=1.431E-01  Homo sapiens
  6fv0-assembly1_A  TM=8.577E-01  e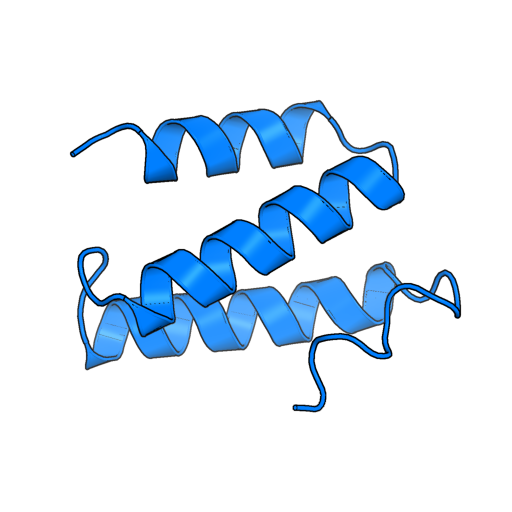=2.001E-01  Mus musculus
  4y6c-assembly1_A-2  TM=8.829E-01  e=2.090E+00  Podospora anserina

Mean predicted aligned error: 7.0 Å

Foldseek 3Di:
DPLVPVLVPLVLVVSQVVLVVQLVVCCVPPNCPDPSNLVSLVSNLVSCVSNVVNVSSVVSVVSSPPD

Radius of gyration: 11.42 Å; Cα contacts (8 Å, |Δi|>4): 54; chains: 1; bounding box: 27×25×24 Å

Sequence (67 aa):
ALGECLTIEKRYNEAEPLLLESYESLKSSQGANNPRTQLALQRLITLYENWGKLDRARAYRENLSKR